Protein AF-A0A2V9QY50-F1 (afdb_monomer)

Mean predicted aligned er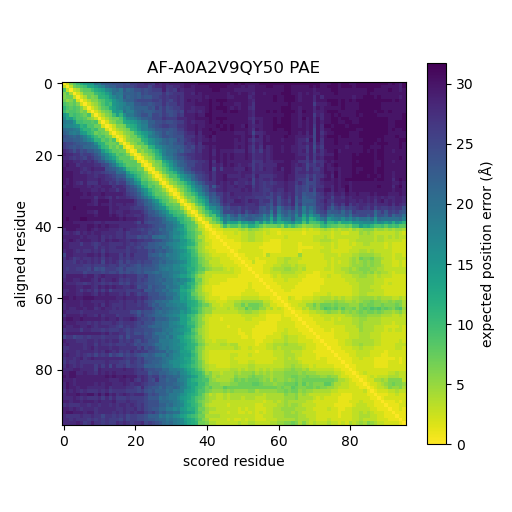ror: 16.69 Å

Structure (mmCIF, N/CA/C/O backbone):
data_AF-A0A2V9QY50-F1
#
_entry.id   AF-A0A2V9QY50-F1
#
loop_
_atom_site.group_PDB
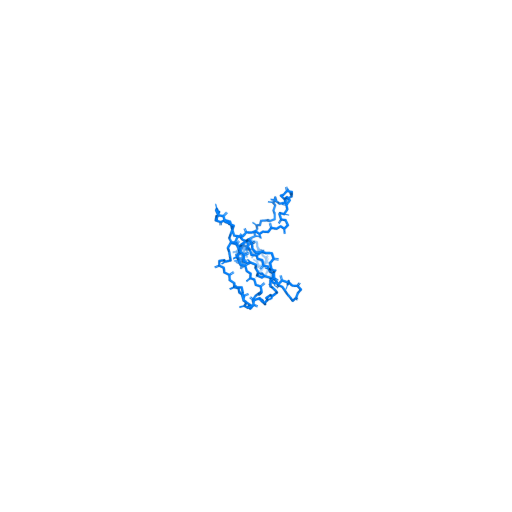_atom_site.id
_atom_site.type_symbol
_atom_site.label_atom_id
_atom_site.label_alt_id
_atom_site.label_comp_id
_atom_site.label_asym_id
_atom_site.label_entity_id
_atom_site.label_seq_id
_atom_site.pdbx_PDB_ins_code
_atom_site.Cartn_x
_atom_site.Cartn_y
_atom_site.Cartn_z
_atom_site.occupancy
_atom_site.B_iso_or_equiv
_atom_site.auth_seq_id
_atom_site.auth_comp_id
_atom_site.auth_asym_id
_atom_site.auth_atom_id
_atom_site.pdbx_PDB_model_num
ATOM 1 N N . MET A 1 1 ? 25.123 14.514 76.080 1.00 55.09 1 MET A N 1
ATOM 2 C CA . MET A 1 1 ? 25.729 13.987 74.836 1.00 55.09 1 MET A CA 1
ATOM 3 C C . MET A 1 1 ? 24.866 12.805 74.399 1.00 55.09 1 MET A C 1
ATOM 5 O O . MET A 1 1 ? 24.882 11.825 75.108 1.00 55.09 1 MET A O 1
ATOM 9 N N . VAL A 1 2 ? 23.828 12.960 73.568 1.00 48.69 2 VAL A N 1
ATOM 10 C CA . VAL A 1 2 ? 23.807 12.496 72.155 1.00 48.69 2 VAL A CA 1
ATOM 11 C C . VAL A 1 2 ? 22.712 13.205 71.328 1.00 48.69 2 VAL A C 1
ATOM 13 O O . VAL A 1 2 ? 22.315 12.756 70.263 1.00 48.69 2 VAL A O 1
ATOM 16 N N . LYS A 1 3 ? 22.283 14.406 71.745 1.00 52.72 3 LYS A N 1
ATOM 17 C CA . LYS A 1 3 ? 21.442 15.312 70.925 1.00 52.72 3 LYS A CA 1
ATOM 18 C C . LYS A 1 3 ? 22.126 15.781 69.621 1.00 52.72 3 LYS A C 1
ATOM 20 O O . LYS A 1 3 ? 21.525 16.490 68.833 1.00 52.72 3 LYS A O 1
ATOM 25 N N . LYS A 1 4 ? 23.380 15.369 69.396 1.00 54.84 4 LYS A N 1
ATOM 26 C CA . LYS A 1 4 ? 24.164 15.567 68.169 1.00 54.84 4 LYS A CA 1
ATOM 27 C C . LYS A 1 4 ? 24.266 14.302 67.304 1.00 54.84 4 LYS A C 1
ATOM 29 O O . LYS A 1 4 ? 25.033 14.293 66.352 1.00 54.84 4 LYS A O 1
ATOM 34 N N . LEU A 1 5 ? 23.531 13.237 67.635 1.00 52.31 5 LEU A N 1
ATOM 35 C CA . LEU A 1 5 ? 23.570 11.989 66.869 1.00 52.31 5 LEU A CA 1
ATOM 36 C C . LEU A 1 5 ? 22.555 11.967 65.714 1.00 52.31 5 LEU A C 1
ATOM 38 O O . LEU A 1 5 ? 22.736 11.223 64.762 1.00 52.31 5 LEU A O 1
ATOM 42 N N . PHE A 1 6 ? 21.537 12.833 65.740 1.00 49.16 6 PHE A N 1
ATOM 43 C CA . PHE A 1 6 ? 20.553 12.922 64.653 1.00 49.16 6 PHE A CA 1
ATOM 44 C C . PHE A 1 6 ? 21.007 13.790 63.470 1.00 49.16 6 PHE A C 1
ATOM 46 O O . PHE A 1 6 ? 20.460 13.685 62.380 1.00 49.16 6 PHE A O 1
ATOM 53 N N . THR A 1 7 ? 22.027 14.633 63.652 1.00 54.84 7 THR A N 1
ATOM 54 C CA . THR A 1 7 ? 22.511 15.536 62.592 1.00 54.84 7 THR A CA 1
ATOM 55 C C . THR A 1 7 ? 23.500 14.858 61.637 1.00 54.84 7 THR A C 1
ATOM 57 O O . THR A 1 7 ? 23.795 15.406 60.582 1.00 54.84 7 THR A O 1
ATOM 60 N N . LEU A 1 8 ? 23.986 13.653 61.955 1.00 50.88 8 LEU A N 1
ATOM 61 C CA . LEU A 1 8 ? 24.948 12.932 61.112 1.00 50.88 8 LEU A CA 1
ATOM 62 C C . LEU A 1 8 ? 24.294 11.903 60.169 1.00 50.88 8 LEU A C 1
ATOM 64 O O . LEU A 1 8 ? 24.999 11.189 59.469 1.00 50.88 8 LEU A O 1
ATOM 68 N N . LEU A 1 9 ? 22.959 11.837 60.119 1.00 49.94 9 LEU A N 1
ATOM 69 C CA . LEU A 1 9 ? 22.216 10.945 59.213 1.00 49.94 9 LEU A CA 1
ATOM 70 C C . LEU A 1 9 ? 21.713 11.634 57.932 1.00 49.94 9 LEU A C 1
ATOM 72 O O . LEU A 1 9 ? 21.295 10.950 57.007 1.00 49.94 9 LEU A O 1
ATOM 76 N N . CYS A 1 10 ? 21.824 12.962 57.821 1.00 51.56 10 CYS A N 1
ATOM 77 C CA . CYS A 1 10 ? 21.436 13.701 56.607 1.00 51.56 10 CYS A CA 1
ATOM 78 C C . CYS A 1 10 ? 22.611 13.998 55.653 1.00 51.56 10 CYS A C 1
ATOM 80 O O . CYS A 1 10 ? 22.415 14.618 54.613 1.00 51.56 10 CYS A O 1
ATOM 82 N N . GLY A 1 11 ? 23.834 13.577 55.993 1.00 55.47 11 GLY A N 1
ATOM 83 C CA . GLY A 1 11 ? 25.058 13.887 55.240 1.00 55.47 11 GLY A CA 1
ATOM 84 C C . GLY A 1 11 ? 25.463 12.867 54.170 1.00 55.47 11 GLY A C 1
ATOM 85 O O . GLY A 1 11 ? 26.551 12.984 53.619 1.00 55.47 11 GLY A O 1
ATOM 86 N N . SER A 1 12 ? 24.636 11.860 53.876 1.00 51.25 12 SER A N 1
ATOM 87 C CA . SER A 1 12 ? 24.930 10.847 52.852 1.00 51.25 12 SER A CA 1
ATOM 88 C C . SER A 1 12 ? 23.738 10.660 51.911 1.00 51.25 12 SER A C 1
ATOM 90 O O . SER A 1 12 ? 23.112 9.611 51.844 1.00 51.25 12 SER A O 1
ATOM 92 N N . LEU A 1 13 ? 23.391 11.732 51.200 1.00 50.34 13 LEU A N 1
ATOM 93 C CA . LEU A 1 13 ? 22.487 11.712 50.039 1.00 50.34 13 LEU A CA 1
ATOM 94 C C . LEU A 1 13 ? 23.214 12.151 48.756 1.00 50.34 13 LEU A C 1
ATOM 96 O O . LEU A 1 13 ? 22.596 12.562 47.782 1.00 50.34 13 LEU A O 1
ATOM 100 N N . VAL A 1 14 ? 24.546 12.051 48.745 1.00 55.41 14 VAL A N 1
ATOM 101 C CA . VAL A 1 14 ? 25.399 12.419 47.605 1.00 55.41 14 VAL A CA 1
ATOM 102 C C . VAL A 1 14 ? 26.292 11.232 47.241 1.00 55.41 14 VAL A C 1
ATOM 104 O O . VAL A 1 14 ? 27.508 11.325 47.328 1.00 55.41 14 VAL A O 1
ATOM 107 N N . ALA A 1 15 ? 25.702 10.075 46.922 1.00 55.09 15 ALA A N 1
ATOM 108 C CA . ALA A 1 15 ? 26.460 8.948 46.350 1.00 55.09 15 ALA A CA 1
ATOM 109 C C . ALA A 1 15 ? 25.621 7.827 45.703 1.00 55.09 15 ALA A C 1
ATOM 111 O O . ALA A 1 15 ? 26.188 6.795 45.363 1.00 55.09 15 ALA A O 1
ATOM 112 N N . PHE A 1 16 ? 24.299 7.963 45.537 1.00 49.88 16 PHE A N 1
ATOM 113 C CA . PHE A 1 16 ? 23.482 6.858 45.007 1.00 49.88 16 PHE A CA 1
ATOM 114 C C . PHE A 1 16 ? 22.381 7.330 44.050 1.00 49.88 16 PHE A C 1
ATOM 116 O O . PHE A 1 16 ? 21.203 7.032 44.202 1.00 49.88 16 PHE A O 1
ATOM 123 N N . SER A 1 17 ? 22.780 8.082 43.028 1.00 51.12 17 SER A N 1
ATOM 124 C CA . SER A 1 17 ? 21.957 8.384 41.8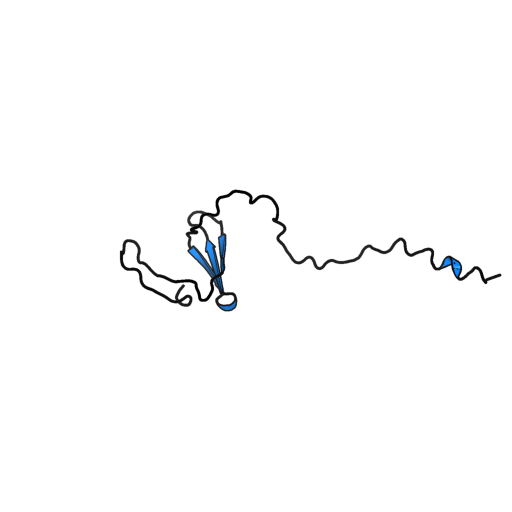49 1.00 51.12 17 SER A CA 1
ATOM 125 C C . SER A 1 17 ? 22.594 7.786 40.591 1.00 51.12 17 SER A C 1
ATOM 127 O O . SER A 1 17 ? 22.811 8.453 39.588 1.00 51.12 17 SER A O 1
ATOM 129 N N . LEU A 1 18 ? 22.903 6.490 40.654 1.00 54.06 18 LEU A N 1
ATOM 130 C CA . LEU A 1 18 ? 23.320 5.662 39.522 1.00 54.06 18 LEU A CA 1
ATOM 131 C C . LEU A 1 18 ? 22.495 4.378 39.560 1.00 54.06 18 LEU A C 1
ATOM 133 O O . LEU A 1 18 ? 22.973 3.380 40.083 1.00 54.06 18 LEU A O 1
ATOM 137 N N . SER A 1 19 ? 21.240 4.430 39.099 1.00 54.34 19 SER A N 1
ATOM 138 C CA . SER A 1 19 ? 20.462 3.287 38.570 1.00 54.34 19 SER A CA 1
ATOM 139 C C . SER A 1 19 ? 19.031 3.716 38.213 1.00 54.34 19 SER A C 1
ATOM 141 O O . SER A 1 19 ? 18.055 3.111 38.645 1.00 54.34 19 SER A O 1
ATOM 143 N N . THR A 1 20 ? 18.870 4.758 37.396 1.00 51.03 20 THR A N 1
ATOM 144 C CA . THR A 1 20 ? 17.713 4.792 36.498 1.00 51.03 20 THR A CA 1
ATOM 145 C C . THR A 1 20 ? 18.103 3.978 35.273 1.00 51.03 20 THR A C 1
ATOM 147 O O . THR A 1 20 ? 18.729 4.478 34.340 1.00 51.03 20 THR A O 1
ATOM 150 N N . VAL A 1 21 ? 17.768 2.686 35.292 1.00 45.47 21 VAL A N 1
ATOM 151 C CA . VAL A 1 21 ? 17.638 1.911 34.057 1.00 45.47 21 VAL A CA 1
ATOM 152 C C . VAL A 1 21 ? 16.460 2.533 33.321 1.00 45.47 21 VAL A C 1
ATOM 154 O O . VAL A 1 21 ? 15.298 2.212 33.552 1.00 45.47 21 VAL A O 1
ATOM 157 N N . ILE A 1 22 ? 16.784 3.526 32.499 1.00 40.81 22 ILE A N 1
ATOM 158 C CA . ILE A 1 22 ? 15.946 3.961 31.398 1.00 40.81 22 ILE A CA 1
ATOM 159 C C . ILE A 1 22 ? 15.653 2.684 30.618 1.00 40.81 22 ILE A C 1
ATOM 161 O O . ILE A 1 22 ? 16.580 2.021 30.151 1.00 40.81 22 ILE A O 1
ATOM 165 N N . PHE A 1 23 ? 14.376 2.316 30.533 1.00 45.38 23 PHE A N 1
ATOM 166 C CA . PHE A 1 23 ? 13.902 1.414 29.497 1.00 45.38 23 PHE A CA 1
ATOM 167 C C . PHE A 1 23 ? 14.373 2.020 28.175 1.00 45.38 23 PHE A C 1
ATOM 169 O O . PHE A 1 23 ? 13.816 3.003 27.687 1.00 45.38 23 PHE A O 1
ATOM 176 N N . ALA A 1 24 ? 15.480 1.485 27.665 1.00 42.41 24 ALA A N 1
ATOM 177 C CA . ALA A 1 24 ? 15.974 1.730 26.333 1.00 42.41 24 ALA A CA 1
ATOM 178 C C . ALA A 1 24 ? 14.932 1.135 25.389 1.00 42.41 24 ALA A C 1
ATOM 180 O O . ALA A 1 24 ? 14.998 -0.027 25.004 1.00 42.41 24 ALA A O 1
ATOM 181 N N . GLN A 1 25 ? 13.912 1.936 25.093 1.00 41.22 25 GLN A N 1
ATOM 182 C CA . GLN A 1 25 ? 13.087 1.750 23.923 1.00 41.22 25 GLN A CA 1
ATOM 183 C C . GLN A 1 25 ? 14.047 1.815 22.735 1.00 41.22 25 GLN A C 1
ATOM 185 O O . GLN A 1 25 ? 14.674 2.843 22.468 1.00 41.22 25 GLN A O 1
ATOM 190 N N . GLU A 1 26 ? 14.242 0.660 22.112 1.00 40.69 26 GLU A N 1
ATOM 191 C CA . GLU A 1 26 ? 15.001 0.491 20.887 1.00 40.69 26 GLU A CA 1
ATOM 192 C C . GLU A 1 26 ? 14.548 1.545 19.862 1.00 40.69 26 GLU A C 1
ATOM 194 O O . GLU A 1 26 ? 13.372 1.613 19.522 1.00 40.69 26 GLU A O 1
ATOM 199 N N . ALA A 1 27 ? 15.504 2.399 19.478 1.00 41.47 27 ALA A N 1
ATOM 200 C CA . ALA A 1 27 ? 15.725 3.113 18.214 1.00 41.47 27 ALA A CA 1
ATOM 201 C C . ALA A 1 27 ? 14.533 3.513 17.291 1.00 41.47 27 ALA A C 1
ATOM 203 O O . ALA A 1 27 ? 13.612 2.733 17.077 1.00 41.47 27 ALA A O 1
ATOM 204 N N . PRO A 1 28 ? 14.620 4.666 16.577 1.00 45.62 28 PRO A N 1
ATOM 205 C CA . PRO A 1 28 ? 15.873 5.308 16.177 1.00 45.62 28 PRO A CA 1
ATOM 206 C C . PRO A 1 28 ? 15.966 6.812 16.469 1.00 45.62 28 PRO A C 1
ATOM 208 O O . PRO A 1 28 ? 15.222 7.640 15.952 1.00 45.62 28 PRO A O 1
ATOM 211 N N . THR A 1 29 ? 17.052 7.164 17.156 1.00 48.88 29 THR A N 1
ATOM 212 C CA . THR A 1 29 ? 17.810 8.387 16.889 1.00 48.88 29 THR A CA 1
ATOM 213 C C . THR A 1 29 ? 18.291 8.363 15.437 1.00 48.88 29 THR A C 1
ATOM 215 O O . THR A 1 29 ? 19.317 7.760 15.133 1.00 48.88 29 THR A O 1
ATOM 218 N N . GLN A 1 30 ? 17.562 9.033 14.546 1.00 44.75 30 GLN A N 1
ATOM 219 C CA . GLN A 1 30 ? 18.101 9.645 13.323 1.00 44.75 30 GLN A CA 1
ATOM 220 C C . GLN A 1 30 ? 17.417 10.994 13.052 1.00 44.75 30 GLN A C 1
ATOM 222 O O . GLN A 1 30 ? 17.062 11.332 11.929 1.00 44.75 30 GLN A O 1
ATOM 227 N N . GLU A 1 31 ? 17.267 11.820 14.084 1.00 49.25 31 GLU A N 1
ATOM 228 C CA . GLU A 1 31 ? 17.053 13.255 13.898 1.00 49.25 31 GLU A CA 1
ATOM 229 C C . GLU A 1 31 ? 18.412 13.953 13.831 1.00 49.25 31 GLU A C 1
ATOM 231 O O . GLU A 1 31 ? 18.920 14.457 14.830 1.00 49.25 31 GLU A O 1
ATOM 236 N N . LYS A 1 32 ? 19.053 13.899 12.659 1.00 46.62 32 LYS A N 1
ATOM 237 C CA . LYS A 1 32 ? 20.011 14.898 12.151 1.00 46.62 32 LYS A CA 1
ATOM 238 C C . LYS A 1 32 ? 20.516 14.433 10.786 1.00 46.62 32 LYS A C 1
ATOM 240 O O . LYS A 1 32 ? 21.177 13.405 10.690 1.00 46.62 32 LYS A O 1
ATOM 245 N N . LYS A 1 33 ? 20.266 15.268 9.771 1.00 41.53 33 LYS A N 1
ATOM 246 C CA . LYS A 1 33 ? 20.637 15.141 8.345 1.00 41.53 33 LYS A CA 1
ATOM 247 C C . LYS A 1 33 ? 19.628 14.424 7.440 1.00 41.53 33 LYS A C 1
ATOM 249 O O . LYS A 1 33 ? 19.964 13.471 6.752 1.00 41.53 33 LYS A O 1
ATOM 254 N N . MET A 1 34 ? 18.422 14.974 7.340 1.00 45.09 34 MET A N 1
ATOM 255 C CA . MET A 1 34 ? 17.600 14.824 6.130 1.00 45.09 34 MET A CA 1
ATOM 256 C C . MET A 1 34 ? 17.056 16.177 5.654 1.00 45.09 34 MET A C 1
ATOM 258 O O . MET A 1 34 ? 15.958 16.275 5.120 1.00 45.09 34 MET A O 1
ATOM 262 N N . ASP A 1 35 ? 17.848 17.238 5.796 1.00 42.38 35 ASP A N 1
ATOM 263 C CA . ASP A 1 35 ? 17.592 18.463 5.050 1.00 42.38 35 ASP A CA 1
ATOM 264 C C . ASP A 1 35 ? 18.089 18.264 3.611 1.00 42.38 35 ASP A C 1
ATOM 266 O O . ASP A 1 35 ? 19.290 18.194 3.352 1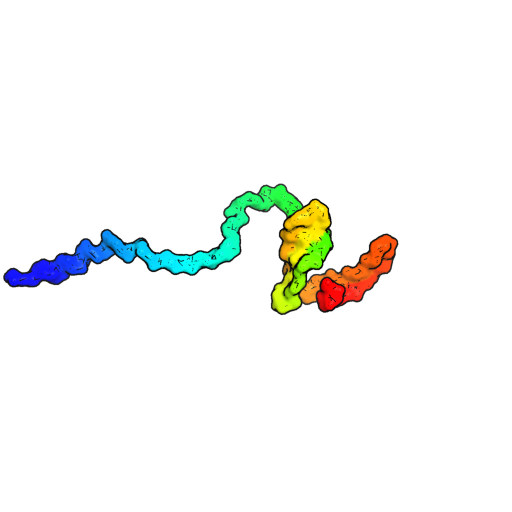.00 42.38 35 ASP A O 1
ATOM 270 N N . LYS A 1 36 ? 17.128 18.169 2.683 1.00 46.75 36 LYS A N 1
ATOM 271 C CA . LYS A 1 36 ? 17.278 18.208 1.214 1.00 46.75 36 LYS A CA 1
ATOM 272 C C . LYS A 1 36 ? 17.819 16.969 0.485 1.00 46.75 36 LYS A C 1
ATOM 274 O O . LYS A 1 36 ? 18.473 17.107 -0.545 1.00 46.75 36 LYS A O 1
ATOM 279 N N . VAL A 1 37 ? 17.419 15.762 0.874 1.00 49.50 37 VAL A N 1
ATOM 280 C CA . VAL A 1 37 ? 17.097 14.790 -0.187 1.00 49.50 37 VAL A CA 1
ATOM 281 C C . VAL A 1 37 ? 15.660 15.104 -0.550 1.00 49.50 37 VAL A C 1
ATOM 283 O O . VAL A 1 37 ? 14.779 14.911 0.285 1.00 49.50 37 VAL A O 1
ATOM 286 N N . ALA A 1 38 ? 15.422 15.690 -1.725 1.00 54.31 38 ALA A N 1
ATOM 287 C CA . ALA A 1 38 ? 14.069 15.832 -2.247 1.00 54.31 38 ALA A CA 1
ATOM 288 C C . ALA A 1 38 ? 13.413 14.454 -2.120 1.00 54.31 38 ALA A C 1
ATOM 290 O O . ALA A 1 38 ? 13.852 13.516 -2.784 1.00 54.31 38 ALA A O 1
ATOM 291 N N . LYS A 1 39 ? 12.476 14.289 -1.171 1.00 61.72 39 LYS A N 1
ATOM 292 C CA . LYS A 1 39 ? 11.767 13.022 -0.991 1.00 61.72 39 LYS A CA 1
ATOM 293 C C . LYS A 1 39 ? 11.187 12.712 -2.360 1.00 61.72 39 LYS A C 1
ATOM 295 O O . LYS A 1 39 ? 10.319 13.452 -2.815 1.00 61.72 39 LYS A O 1
ATOM 300 N N . GLU A 1 40 ? 11.714 11.687 -3.030 1.00 64.88 40 GLU A N 1
ATOM 301 C CA . GLU A 1 40 ? 11.108 11.182 -4.256 1.00 64.88 40 GLU A CA 1
ATOM 302 C C . GLU A 1 40 ? 9.637 10.946 -3.910 1.00 64.88 40 GLU A C 1
ATOM 304 O O . GLU A 1 40 ? 9.323 10.145 -3.024 1.00 64.88 40 GLU A O 1
ATOM 309 N N . ALA A 1 41 ? 8.754 11.742 -4.522 1.00 82.00 41 ALA A N 1
ATOM 310 C CA . ALA A 1 41 ? 7.322 11.696 -4.237 1.00 82.00 41 ALA A CA 1
ATOM 311 C C . ALA A 1 41 ? 6.737 10.328 -4.618 1.00 82.00 41 ALA A C 1
ATOM 313 O O . ALA A 1 41 ? 5.712 9.916 -4.085 1.00 82.00 41 ALA A O 1
ATOM 314 N N . ARG A 1 42 ? 7.428 9.617 -5.516 1.00 89.69 42 ARG A N 1
ATOM 315 C CA . ARG A 1 42 ? 7.118 8.269 -5.965 1.00 89.69 42 ARG A CA 1
ATOM 316 C C . ARG A 1 42 ? 8.166 7.294 -5.440 1.00 89.69 42 ARG A C 1
ATOM 318 O O . ARG A 1 42 ? 9.362 7.531 -5.574 1.00 89.69 42 ARG A O 1
ATOM 325 N N . TRP A 1 43 ? 7.702 6.199 -4.855 1.00 91.88 43 TRP A N 1
ATOM 326 C CA . TRP A 1 43 ? 8.529 5.060 -4.476 1.00 91.88 43 TRP A CA 1
ATOM 327 C C . TRP A 1 43 ? 8.067 3.850 -5.280 1.00 91.88 43 TRP A C 1
ATOM 329 O O . TRP A 1 43 ? 6.869 3.583 -5.345 1.00 91.88 43 TRP A O 1
ATOM 339 N N . GLU A 1 44 ? 9.004 3.151 -5.909 1.00 92.44 44 GLU A N 1
ATOM 340 C CA . GLU A 1 44 ? 8.728 2.008 -6.780 1.00 92.44 44 GLU A CA 1
ATOM 341 C C . GLU A 1 44 ? 9.592 0.824 -6.349 1.00 92.44 44 GLU A C 1
ATOM 343 O O . GLU A 1 44 ? 10.771 0.986 -6.016 1.00 92.44 44 GLU A O 1
ATOM 348 N N . GLY A 1 45 ? 9.000 -0.365 -6.338 1.00 93.88 45 GLY A N 1
ATOM 349 C CA . GLY A 1 45 ? 9.666 -1.572 -5.884 1.00 93.88 45 GLY A CA 1
ATOM 350 C C . GLY A 1 45 ? 8.702 -2.730 -5.666 1.00 93.88 45 GLY A C 1
ATOM 351 O O . GLY A 1 45 ? 7.524 -2.649 -6.005 1.00 93.88 45 GLY A O 1
ATOM 352 N N . GLU A 1 46 ? 9.222 -3.799 -5.079 1.00 95.12 46 GLU A N 1
ATOM 353 C CA . GLU A 1 46 ? 8.467 -4.998 -4.725 1.00 95.12 46 GLU A CA 1
ATOM 354 C C . GLU A 1 46 ? 7.946 -4.893 -3.289 1.00 95.12 46 GLU A C 1
ATOM 356 O O . GLU A 1 46 ? 8.677 -4.486 -2.382 1.00 95.12 46 GLU A O 1
ATOM 361 N N . VAL A 1 47 ? 6.687 -5.267 -3.063 1.00 95.06 47 VAL A N 1
ATOM 362 C CA . VAL A 1 47 ? 6.133 -5.391 -1.710 1.00 95.06 47 VAL A CA 1
ATOM 363 C C . VAL A 1 47 ? 6.690 -6.668 -1.084 1.00 95.06 47 VAL A C 1
ATOM 365 O O . VAL A 1 47 ? 6.366 -7.768 -1.511 1.00 95.06 47 VAL A O 1
ATOM 368 N N . VAL A 1 48 ? 7.530 -6.528 -0.060 1.00 96.62 48 VAL A N 1
ATOM 369 C CA . VAL A 1 48 ? 8.176 -7.666 0.623 1.00 96.62 48 VAL A CA 1
ATOM 370 C C . VAL A 1 48 ? 7.477 -8.054 1.927 1.00 96.62 48 VAL A C 1
ATOM 372 O O . VAL A 1 48 ? 7.733 -9.123 2.480 1.00 96.62 48 VAL A O 1
ATOM 375 N N . ARG A 1 49 ? 6.609 -7.180 2.452 1.00 95.62 49 ARG A N 1
ATOM 376 C CA . ARG A 1 49 ? 5.789 -7.437 3.642 1.00 95.62 49 ARG A CA 1
ATOM 377 C C . ARG A 1 49 ? 4.550 -6.549 3.630 1.00 95.62 49 ARG A C 1
ATOM 379 O O . ARG A 1 49 ? 4.666 -5.358 3.364 1.00 95.62 49 ARG A O 1
ATOM 386 N N . GLY A 1 50 ? 3.403 -7.104 4.007 1.00 94.56 50 GLY A N 1
ATOM 387 C CA . GLY A 1 50 ? 2.184 -6.354 4.305 1.00 94.56 50 GLY A CA 1
ATOM 388 C C . GLY A 1 50 ? 1.683 -6.655 5.716 1.00 94.56 50 GLY A C 1
ATOM 389 O O . GLY A 1 50 ? 1.870 -7.760 6.224 1.00 94.56 50 GLY A O 1
ATOM 390 N N . SER A 1 51 ? 1.075 -5.668 6.369 1.00 94.75 51 SER A N 1
ATOM 391 C CA . SER A 1 51 ? 0.385 -5.833 7.650 1.00 94.75 51 SER A CA 1
ATOM 392 C C . SER A 1 51 ? -0.956 -5.097 7.596 1.00 94.75 51 SER A C 1
ATOM 394 O O . SER A 1 51 ? -0.979 -3.885 7.835 1.00 94.75 51 SER A O 1
ATOM 396 N N . PRO A 1 52 ? -2.057 -5.819 7.307 1.00 92.50 52 PRO A N 1
ATOM 397 C CA . PRO A 1 52 ? -3.403 -5.252 7.279 1.00 92.50 52 PRO A CA 1
ATOM 398 C C . PRO A 1 52 ? -3.807 -4.597 8.600 1.00 92.50 52 PRO A C 1
ATOM 400 O O . PRO A 1 52 ? -4.322 -3.486 8.593 1.00 92.50 52 PRO A O 1
ATOM 403 N N . ASP A 1 53 ? -3.474 -5.223 9.733 1.00 94.69 53 ASP A N 1
ATOM 404 C CA . ASP A 1 53 ? -3.815 -4.715 11.072 1.00 94.69 53 ASP A CA 1
ATOM 405 C C . ASP A 1 53 ? -3.180 -3.355 11.385 1.00 94.69 53 ASP A C 1
ATOM 407 O O . ASP A 1 53 ? -3.716 -2.564 12.158 1.00 94.69 53 ASP A O 1
ATOM 411 N N . LYS A 1 54 ? -2.001 -3.092 10.810 1.00 95.25 54 LYS A N 1
ATOM 412 C CA . LYS A 1 54 ? -1.244 -1.848 11.010 1.00 95.25 54 LYS A CA 1
ATOM 413 C C . LYS A 1 54 ? -1.386 -0.882 9.839 1.00 95.25 54 LYS A C 1
ATOM 415 O O . LYS A 1 54 ? -0.776 0.185 9.872 1.00 95.25 54 LYS A O 1
ATOM 420 N N . SER A 1 55 ? -2.112 -1.278 8.799 1.00 96.06 55 SER A N 1
ATOM 421 C CA . SER A 1 55 ? -2.200 -0.579 7.523 1.00 96.06 55 SER A CA 1
ATOM 422 C C . SER A 1 55 ? -0.831 -0.179 6.959 1.00 96.06 55 SER A C 1
ATOM 424 O O . SER A 1 55 ? -0.583 0.986 6.640 1.00 96.06 55 SER A O 1
ATOM 426 N N . THR A 1 56 ? 0.100 -1.140 6.892 1.00 96.62 56 THR A N 1
ATOM 427 C CA . THR A 1 56 ? 1.462 -0.893 6.383 1.00 96.62 56 THR A CA 1
ATOM 428 C C . THR A 1 56 ? 1.893 -1.869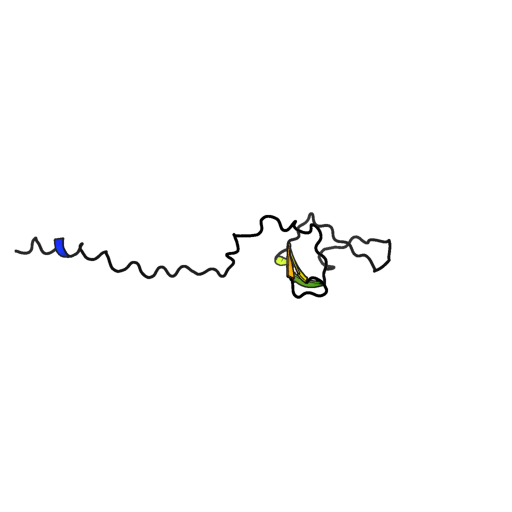 5.301 1.00 96.62 56 THR A C 1
ATOM 430 O O . THR A 1 56 ? 1.617 -3.065 5.389 1.00 96.62 56 THR A O 1
ATOM 433 N N . LEU A 1 57 ? 2.644 -1.359 4.323 1.00 96.62 57 LEU A N 1
ATOM 434 C CA . LEU A 1 57 ? 3.388 -2.138 3.335 1.00 96.62 57 LEU A CA 1
ATOM 435 C C . LEU A 1 57 ? 4.875 -1.802 3.417 1.00 96.62 57 LEU A C 1
ATOM 437 O O . LEU A 1 57 ? 5.254 -0.635 3.452 1.00 96.62 57 LEU A O 1
ATOM 441 N N . THR A 1 58 ? 5.739 -2.805 3.400 1.00 96.94 58 THR A N 1
ATOM 442 C CA . THR A 1 58 ? 7.179 -2.624 3.219 1.00 96.94 58 THR A CA 1
ATOM 443 C C . THR A 1 58 ? 7.522 -2.879 1.759 1.00 96.94 58 THR A C 1
ATOM 445 O O . THR A 1 58 ? 7.343 -3.989 1.261 1.00 96.94 58 THR A O 1
ATOM 448 N N . VAL A 1 59 ? 8.030 -1.850 1.082 1.00 96.44 59 VAL A N 1
ATOM 449 C CA . VAL A 1 59 ? 8.394 -1.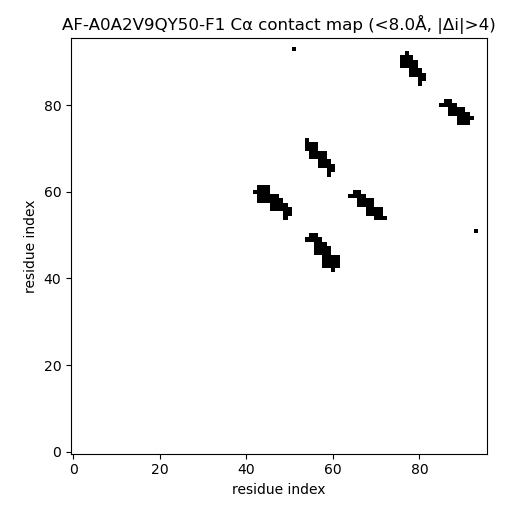888 -0.338 1.00 96.44 59 VAL A CA 1
ATOM 450 C C . VAL A 1 59 ? 9.910 -1.810 -0.481 1.00 96.44 59 VAL A C 1
ATOM 452 O O . VAL A 1 59 ? 10.523 -0.819 -0.066 1.00 96.44 59 VAL A O 1
ATOM 455 N N . ARG A 1 60 ? 10.514 -2.827 -1.098 1.00 97.00 60 ARG A N 1
ATOM 456 C CA . ARG A 1 60 ? 11.944 -2.889 -1.417 1.00 97.00 60 ARG A CA 1
ATOM 457 C C . ARG A 1 60 ? 12.200 -2.358 -2.824 1.00 97.00 60 ARG A C 1
ATOM 459 O O . ARG A 1 60 ? 11.600 -2.833 -3.784 1.00 97.00 60 ARG A O 1
ATOM 466 N N . LYS A 1 61 ? 13.110 -1.393 -2.959 1.00 95.19 61 LYS A N 1
ATOM 467 C CA . LYS A 1 61 ? 13.468 -0.794 -4.253 1.00 95.19 61 L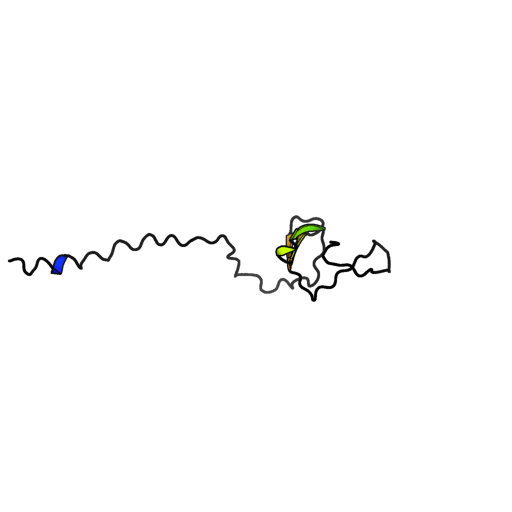YS A CA 1
ATOM 468 C C . LYS A 1 61 ? 14.116 -1.835 -5.169 1.00 95.19 61 LYS A C 1
ATOM 470 O O . LYS A 1 61 ? 15.055 -2.517 -4.764 1.00 95.19 61 LYS A O 1
ATOM 475 N N . SER A 1 62 ? 13.663 -1.925 -6.417 1.00 90.56 62 SER A N 1
ATOM 476 C CA . SER A 1 62 ? 14.236 -2.851 -7.401 1.00 90.56 62 SER A CA 1
ATOM 477 C C . SER A 1 62 ? 15.734 -2.590 -7.606 1.00 90.56 62 SER A C 1
ATOM 479 O O . SER A 1 62 ? 16.160 -1.444 -7.751 1.00 90.56 62 SER A O 1
ATOM 481 N N . GLY A 1 63 ? 16.546 -3.651 -7.602 1.00 89.81 63 GLY A N 1
ATOM 482 C CA . GLY A 1 63 ? 18.005 -3.552 -7.756 1.00 89.81 63 GLY A CA 1
ATOM 483 C C . GLY A 1 63 ? 18.750 -3.006 -6.530 1.00 89.81 63 GLY A C 1
ATOM 484 O O . GLY A 1 63 ? 19.938 -2.703 -6.625 1.00 89.81 63 GLY A O 1
ATOM 485 N N . SER A 1 64 ? 18.084 -2.869 -5.380 1.00 90.75 64 SER A N 1
ATOM 486 C CA . SER A 1 64 ? 18.685 -2.418 -4.126 1.00 90.75 64 SER A CA 1
ATOM 487 C C . SER A 1 64 ? 18.122 -3.196 -2.933 1.00 90.75 64 SER A C 1
ATOM 489 O O . SER A 1 64 ? 17.055 -3.794 -3.005 1.00 90.75 64 SER A O 1
ATOM 491 N N . ASN A 1 65 ? 18.826 -3.154 -1.802 1.00 92.75 65 ASN A N 1
ATOM 492 C CA . ASN A 1 65 ? 18.323 -3.658 -0.520 1.00 92.75 65 ASN A CA 1
ATOM 493 C C . ASN A 1 65 ? 17.635 -2.557 0.308 1.00 92.75 65 ASN A C 1
ATOM 495 O O . ASN A 1 65 ? 17.372 -2.744 1.492 1.00 92.75 65 ASN A O 1
ATOM 499 N N . LEU A 1 66 ? 17.378 -1.389 -0.291 1.00 94.62 66 LEU A N 1
ATOM 500 C CA . LEU A 1 66 ? 16.676 -0.295 0.372 1.00 94.62 66 LEU A CA 1
ATOM 501 C C . LEU A 1 66 ? 15.183 -0.610 0.488 1.00 94.62 66 LEU A C 1
ATOM 503 O O . LEU A 1 66 ? 14.498 -0.795 -0.518 1.00 94.62 66 LEU A O 1
ATOM 507 N N . GLU A 1 67 ? 14.682 -0.605 1.718 1.00 96.12 67 GLU A N 1
ATOM 508 C CA . GLU A 1 67 ? 13.274 -0.815 2.045 1.00 96.12 67 GLU A CA 1
ATOM 509 C C . GLU A 1 67 ? 12.641 0.466 2.585 1.00 96.12 67 GLU A C 1
ATOM 511 O O . GLU A 1 67 ? 13.287 1.268 3.265 1.00 96.12 67 GLU A O 1
ATOM 516 N N . ARG A 1 68 ? 11.354 0.652 2.293 1.00 94.81 68 ARG A N 1
ATOM 517 C CA . ARG A 1 68 ? 10.544 1.729 2.859 1.00 94.81 68 ARG A CA 1
ATOM 518 C C . ARG A 1 68 ? 9.216 1.175 3.347 1.00 94.81 68 ARG A C 1
ATOM 520 O O . ARG A 1 68 ? 8.527 0.478 2.610 1.00 94.81 68 ARG A O 1
ATOM 527 N N . THR A 1 69 ? 8.842 1.546 4.564 1.00 95.94 69 THR A N 1
ATOM 528 C CA . THR A 1 69 ? 7.496 1.305 5.088 1.00 95.94 69 THR A CA 1
ATOM 529 C C . THR A 1 69 ? 6.563 2.423 4.632 1.00 95.94 69 THR A C 1
ATOM 531 O O . THR A 1 69 ? 6.840 3.603 4.848 1.00 95.94 69 THR A O 1
ATOM 534 N N . VAL A 1 7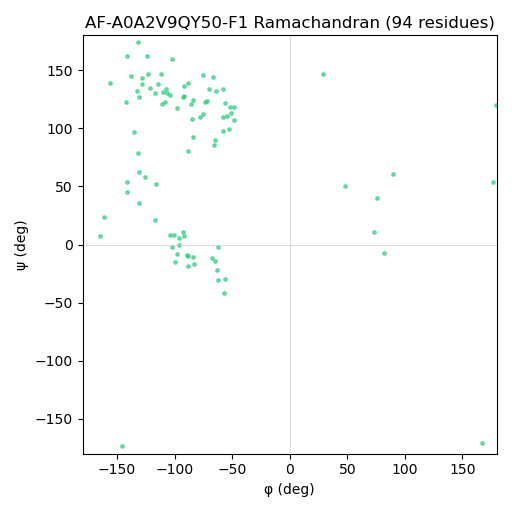0 ? 5.470 2.042 3.983 1.00 94.44 70 VAL A N 1
ATOM 535 C CA . VAL A 1 70 ? 4.383 2.897 3.513 1.00 94.44 70 VAL A CA 1
ATOM 536 C C . VAL A 1 70 ? 3.177 2.628 4.399 1.00 94.44 70 VAL A C 1
ATOM 538 O O . VAL A 1 70 ? 2.735 1.488 4.510 1.00 94.44 70 VAL A O 1
ATOM 541 N N . HIS A 1 71 ? 2.664 3.673 5.037 1.00 95.75 71 HIS A N 1
ATOM 542 C CA . HIS A 1 71 ? 1.391 3.624 5.746 1.00 95.75 71 HIS A CA 1
ATOM 543 C C . HIS A 1 71 ? 0.273 3.976 4.770 1.00 95.75 71 HIS A C 1
ATOM 545 O O . HIS A 1 71 ? 0.437 4.896 3.966 1.00 95.75 71 HIS A O 1
ATOM 551 N N . TYR A 1 72 ? -0.839 3.257 4.848 1.00 95.56 72 TYR A N 1
ATOM 552 C CA . TYR A 1 72 ? -2.038 3.535 4.071 1.00 95.56 72 TYR A CA 1
ATOM 553 C C . TYR A 1 72 ? -3.248 3.722 4.984 1.00 95.56 72 TYR A C 1
ATOM 555 O O . TYR A 1 72 ? -3.249 3.341 6.154 1.00 95.56 72 TYR A O 1
ATOM 563 N N . ASP A 1 73 ? -4.287 4.327 4.433 1.00 95.56 73 ASP A N 1
ATOM 564 C CA . ASP A 1 73 ? -5.547 4.599 5.112 1.00 95.56 73 ASP A CA 1
ATOM 565 C C . ASP A 1 73 ? -6.720 4.489 4.126 1.00 95.56 73 ASP A C 1
ATOM 567 O O . ASP A 1 73 ? -6.552 4.095 2.970 1.00 95.56 73 ASP A O 1
ATOM 571 N N . SER A 1 74 ? -7.923 4.850 4.572 1.00 93.88 74 SER A N 1
ATOM 572 C CA . SER A 1 74 ? -9.138 4.806 3.751 1.00 93.88 74 SER A CA 1
ATOM 573 C C . SER A 1 74 ? -9.135 5.772 2.560 1.00 93.88 74 SER A C 1
ATOM 575 O O . SER A 1 74 ? -9.977 5.638 1.674 1.00 93.88 74 SER A O 1
ATOM 577 N N . SER A 1 75 ? -8.219 6.743 2.517 1.00 95.50 75 SER A N 1
ATOM 578 C CA . SER A 1 75 ? -8.066 7.668 1.389 1.00 95.50 75 SER A CA 1
ATOM 579 C C . SER A 1 75 ? -7.117 7.137 0.309 1.00 95.50 75 SER A C 1
ATOM 581 O O . SER A 1 75 ? -7.040 7.700 -0.788 1.00 95.50 75 SER A O 1
ATOM 583 N N . THR A 1 76 ? -6.406 6.043 0.597 1.00 95.44 76 THR A N 1
ATOM 584 C CA . THR A 1 76 ? -5.460 5.423 -0.330 1.00 95.44 76 THR A CA 1
ATOM 585 C C . THR A 1 76 ? -6.208 4.725 -1.462 1.00 95.44 76 THR A C 1
ATOM 587 O O . THR A 1 76 ? -7.036 3.847 -1.230 1.00 95.44 76 THR A O 1
ATOM 590 N N . LYS A 1 77 ? -5.901 5.106 -2.706 1.00 96.25 77 LYS A N 1
ATOM 591 C CA . LYS A 1 77 ? -6.439 4.452 -3.904 1.00 96.25 77 LYS A CA 1
ATOM 592 C C . LYS A 1 77 ? -5.502 3.348 -4.361 1.00 96.25 77 LYS A C 1
ATOM 594 O O . LYS A 1 77 ? -4.322 3.604 -4.599 1.00 96.25 77 LYS A O 1
ATOM 599 N N . TRP A 1 78 ? -6.052 2.156 -4.543 1.00 96.00 78 TRP A N 1
ATOM 600 C CA . TRP A 1 78 ? -5.315 0.996 -5.015 1.00 96.00 78 TRP A CA 1
ATOM 601 C C . TRP A 1 78 ? -5.704 0.681 -6.448 1.00 96.00 78 TRP A C 1
ATOM 603 O O . TRP A 1 78 ? -6.882 0.668 -6.801 1.00 96.00 78 TRP A O 1
ATOM 613 N N . VAL A 1 79 ? -4.696 0.440 -7.279 1.00 96.25 79 VAL A N 1
ATOM 614 C CA . VAL A 1 79 ? -4.889 0.136 -8.693 1.00 96.25 79 VAL A CA 1
ATOM 615 C C . VAL A 1 79 ? -3.967 -0.993 -9.131 1.00 96.25 79 VAL A C 1
ATOM 617 O O . VAL A 1 79 ? -2.824 -1.076 -8.684 1.00 96.25 79 VAL A O 1
ATOM 620 N N . SER A 1 80 ? -4.450 -1.839 -10.038 1.00 94.94 80 SER A N 1
ATOM 621 C CA . SER A 1 80 ? -3.636 -2.824 -10.751 1.00 94.94 80 SER A CA 1
ATOM 622 C C . SER A 1 80 ? -3.584 -2.490 -12.238 1.00 94.94 80 SER A C 1
ATOM 624 O O . SER A 1 80 ? -4.581 -2.104 -12.856 1.00 94.94 80 SER A O 1
ATOM 626 N N . GLN A 1 81 ? -2.398 -2.634 -12.822 1.00 95.81 81 GLN A N 1
ATOM 627 C CA . GLN A 1 81 ? -2.155 -2.406 -14.239 1.00 95.81 81 GLN A CA 1
ATOM 628 C C . GLN A 1 81 ? -1.163 -3.454 -14.734 1.00 95.81 81 GLN A C 1
ATOM 630 O O . GLN A 1 81 ? -0.054 -3.570 -14.215 1.00 95.81 81 GLN A O 1
ATOM 635 N N . GLU A 1 82 ? -1.563 -4.216 -15.746 1.00 93.44 82 GLU A N 1
ATOM 636 C CA . GLU A 1 82 ? -0.659 -5.136 -16.430 1.00 93.44 82 GLU A CA 1
ATOM 637 C C . GLU A 1 82 ? 0.425 -4.356 -17.186 1.00 93.44 82 GLU A C 1
ATOM 639 O O . GLU A 1 82 ? 0.167 -3.285 -17.745 1.00 93.44 82 GLU A O 1
ATOM 644 N N . HIS A 1 83 ? 1.643 -4.901 -17.227 1.00 89.75 83 HIS A N 1
ATOM 645 C CA . HIS A 1 83 ? 2.763 -4.263 -17.906 1.00 89.75 83 HIS A CA 1
ATOM 646 C C . HIS A 1 83 ? 2.440 -3.984 -19.384 1.00 89.75 83 HIS A C 1
ATOM 648 O O . HIS A 1 83 ? 2.123 -4.887 -20.150 1.00 89.75 83 HIS A O 1
ATOM 654 N N . GLY A 1 84 ? 2.517 -2.712 -19.786 1.00 90.25 84 GLY A N 1
ATOM 655 C CA . GLY A 1 84 ? 2.216 -2.268 -21.152 1.00 90.25 84 GLY A CA 1
ATOM 656 C C . GLY A 1 84 ? 0.726 -2.070 -21.464 1.00 90.25 84 GLY A C 1
ATOM 657 O O . GLY A 1 84 ? 0.396 -1.511 -22.513 1.00 90.25 84 GLY A O 1
ATOM 658 N N . SER A 1 85 ? -0.184 -2.448 -20.564 1.00 93.56 85 SER A N 1
ATOM 659 C CA . SER A 1 85 ? -1.614 -2.184 -20.727 1.00 93.56 85 SER A CA 1
ATOM 660 C C . SER A 1 85 ? -1.940 -0.719 -20.444 1.00 93.56 85 SER A C 1
ATOM 662 O O . SER A 1 85 ? -1.355 -0.097 -19.563 1.00 93.56 85 SER A O 1
ATOM 664 N N . LYS A 1 86 ? -2.915 -0.150 -21.159 1.00 93.81 86 LYS A N 1
ATOM 665 C CA . LYS A 1 86 ? -3.482 1.179 -20.844 1.00 93.81 86 LYS A CA 1
ATOM 666 C C . LYS A 1 86 ? -4.658 1.103 -19.874 1.00 93.81 86 LYS A C 1
ATOM 668 O O . LYS A 1 86 ? -5.148 2.135 -19.424 1.00 93.81 86 LYS A O 1
ATOM 673 N N . LYS A 1 87 ? -5.143 -0.108 -19.594 1.00 94.94 87 LYS A N 1
ATOM 674 C CA . LYS A 1 87 ? -6.276 -0.332 -18.707 1.00 94.94 87 LYS A CA 1
ATOM 675 C C . LYS A 1 87 ? -5.774 -0.395 -17.269 1.00 94.94 87 LYS A C 1
ATOM 677 O O . LYS A 1 87 ? -4.955 -1.248 -16.939 1.00 94.94 87 LYS A O 1
ATOM 682 N N . VAL A 1 88 ? -6.294 0.500 -16.439 1.00 95.38 88 VAL A N 1
ATOM 683 C CA . VAL A 1 88 ? -6.075 0.521 -14.993 1.00 95.38 88 VAL A CA 1
ATOM 684 C C . VAL A 1 88 ? -7.338 -0.020 -14.336 1.00 95.38 88 VAL A C 1
ATOM 686 O O . VAL A 1 88 ? -8.435 0.420 -14.684 1.00 95.38 88 VAL A O 1
ATOM 689 N N . ASN A 1 89 ? -7.195 -0.994 -13.441 1.00 96.44 89 ASN A N 1
ATOM 690 C CA . ASN A 1 89 ? -8.312 -1.533 -12.672 1.00 96.44 89 ASN A CA 1
ATOM 691 C C . ASN A 1 89 ? -8.214 -1.029 -11.234 1.00 96.44 89 ASN A C 1
ATOM 693 O O . ASN A 1 89 ? -7.157 -1.164 -10.618 1.00 96.44 89 ASN A O 1
ATOM 697 N N . ASP A 1 90 ? -9.313 -0.505 -10.703 1.00 96.56 90 ASP A N 1
ATOM 698 C CA . ASP A 1 90 ? -9.422 -0.204 -9.279 1.00 96.56 90 ASP A CA 1
ATOM 699 C C . ASP A 1 90 ? -9.483 -1.518 -8.492 1.00 96.56 90 ASP A C 1
ATOM 701 O O . ASP A 1 90 ? -10.193 -2.453 -8.876 1.00 96.56 90 ASP A O 1
ATOM 705 N N . ILE A 1 91 ? -8.708 -1.594 -7.415 1.00 95.75 91 ILE A N 1
ATOM 706 C CA . ILE A 1 91 ? -8.628 -2.759 -6.529 1.00 95.75 91 ILE A CA 1
ATOM 707 C C . ILE A 1 91 ? -8.757 -2.316 -5.069 1.00 95.75 91 ILE A C 1
ATOM 709 O O . ILE A 1 91 ? -8.801 -1.122 -4.766 1.00 95.75 91 ILE A O 1
ATOM 713 N N . ASP A 1 92 ? -8.816 -3.285 -4.166 1.00 93.12 92 ASP A N 1
ATOM 714 C CA . ASP A 1 92 ? -8.780 -3.069 -2.721 1.00 93.12 92 ASP A CA 1
ATOM 715 C C . ASP A 1 92 ? -7.397 -3.395 -2.126 1.00 93.12 92 ASP A C 1
ATOM 717 O O . ASP A 1 92 ? -6.620 -4.153 -2.711 1.00 93.12 92 ASP A O 1
ATOM 721 N N . ALA A 1 93 ? -7.105 -2.863 -0.933 1.00 91.00 93 ALA A N 1
ATOM 722 C CA . ALA A 1 93 ? -5.877 -3.159 -0.189 1.00 91.00 93 ALA A CA 1
ATOM 723 C C . ALA A 1 93 ? -5.679 -4.665 0.068 1.00 91.00 93 ALA A C 1
ATOM 725 O O . ALA A 1 93 ? -4.546 -5.126 0.147 1.00 91.00 93 ALA A O 1
ATOM 726 N N . SER A 1 94 ? -6.766 -5.436 0.182 1.00 91.00 94 SER A N 1
ATOM 727 C CA . SER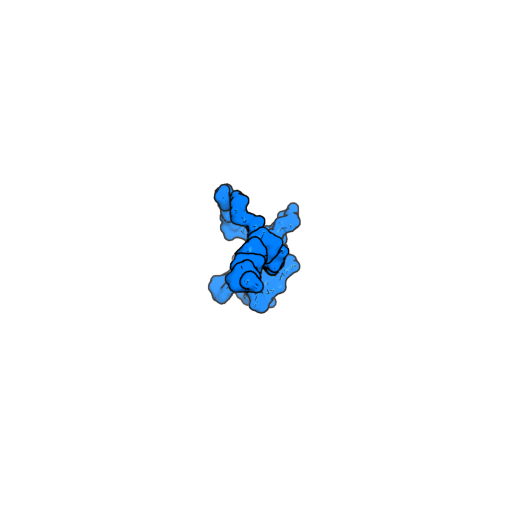 A 1 94 ? -6.733 -6.898 0.341 1.00 91.00 94 SER A CA 1
ATOM 728 C C . SER A 1 94 ? -6.222 -7.662 -0.886 1.00 91.00 94 SER A C 1
ATOM 730 O O . SER A 1 94 ? -5.974 -8.863 -0.795 1.00 91.00 94 SER A O 1
ATOM 732 N N . GLN A 1 95 ? -6.084 -6.992 -2.032 1.00 90.75 95 GLN A N 1
ATOM 733 C CA . GLN A 1 95 ? -5.625 -7.583 -3.292 1.00 90.75 95 GLN A CA 1
ATOM 734 C C . GLN A 1 95 ? -4.145 -7.287 -3.587 1.00 90.75 95 GLN A C 1
ATOM 736 O O . GLN A 1 95 ? -3.682 -7.572 -4.693 1.00 90.75 95 GLN A O 1
ATOM 741 N N . VAL A 1 96 ? -3.433 -6.696 -2.622 1.00 87.62 96 VAL A N 1
ATOM 742 C CA . VAL A 1 96 ? -2.012 -6.319 -2.684 1.00 87.62 96 VAL A CA 1
ATOM 743 C C . VAL A 1 96 ? -1.197 -7.206 -1.757 1.00 87.62 96 VAL A C 1
ATOM 745 O O . VAL A 1 96 ? -0.126 -7.664 -2.207 1.00 87.62 96 VAL A O 1
#

Sequence (96 aa):
MVKKLFTLLCGSLVAFSLSTVIFAQEAPTQEKKMDKVAKEARWEGEVVRGSPDKSTLTVRKSGSNLERTVHYDSSTKWVSQEHGSKKVNDIDASQV

Secondary structure (DSSP, 8-state):
--TTSSTTSSS--SS----------------S--SS----S---SEEEEEEGGGTEEEEEPTTS--EEEEE--TT--EEE--TT-S--EEE-GGG-

Radius of gyration: 28.16 Å; Cα contacts (8 Å, |Δi|>4): 78; chains: 1; bounding box: 36×26×96 Å

Solvent-accessible surface area (backbone atoms only — not comparable to full-atom values): 6839 Å² total; per-residue (Å²): 140,65,92,71,60,73,71,71,72,76,77,78,83,82,83,81,91,83,80,82,79,67,81,77,73,79,76,79,94,73,92,77,86,76,86,78,65,76,73,68,92,71,87,69,57,48,78,79,46,78,37,81,94,74,30,35,36,32,34,30,29,74,99,51,91,54,69,44,80,43,78,60,59,95,85,62,84,41,72,48,63,58,91,91,54,88,61,74,41,82,51,56,79,92,79,111

pLDDT: mean 75.52, std 22.24, range [40.69, 97.0]

Foldseek 3Di:
DVPVVVVVPVPPPPDPPPDPPDPPPDDDPPPDDPDDPPPPPDDDADFPDDDPVQQWTWGAHPPDRDIDIDHDDPVDWDWDDDVPDPDIDTDDPVVD